Protein AF-A0A9N8ZY12-F1 (afdb_monomer_lite)

Structure (mmCIF, N/CA/C/O backbone):
data_AF-A0A9N8ZY12-F1
#
_entry.id   AF-A0A9N8ZY12-F1
#
loop_
_atom_site.group_PDB
_atom_site.id
_atom_site.type_symbol
_atom_site.label_atom_id
_atom_site.label_alt_id
_atom_site.label_comp_id
_atom_site.label_asym_id
_atom_site.label_entity_id
_atom_site.label_seq_id
_atom_site.pdbx_PDB_ins_code
_atom_site.Cartn_x
_atom_site.Cartn_y
_atom_site.Cartn_z
_atom_site.occupancy
_atom_site.B_iso_or_equiv
_atom_site.auth_seq_id
_atom_site.auth_comp_id
_atom_site.auth_asym_id
_atom_site.auth_atom_id
_atom_site.pdbx_PDB_model_num
ATOM 1 N N . MET A 1 1 ? 56.490 3.516 -1.066 1.00 42.81 1 MET A N 1
ATOM 2 C CA . MET A 1 1 ? 55.833 2.218 -0.830 1.00 42.81 1 MET A CA 1
ATOM 3 C C . MET A 1 1 ? 54.870 2.421 0.311 1.00 42.81 1 MET A C 1
ATOM 5 O O . MET A 1 1 ? 55.362 2.656 1.398 1.00 42.81 1 MET A O 1
ATOM 9 N N . GLU A 1 2 ? 53.566 2.378 0.051 1.00 42.50 2 GLU A N 1
ATOM 10 C CA . GLU A 1 2 ? 52.536 2.041 1.044 1.00 42.50 2 GLU A CA 1
ATOM 11 C C . GLU A 1 2 ? 51.195 1.956 0.305 1.00 42.50 2 GLU A C 1
ATOM 13 O O . GLU A 1 2 ? 50.578 2.965 -0.021 1.00 42.50 2 GLU A O 1
ATOM 18 N N . ILE A 1 3 ? 50.795 0.732 -0.044 1.00 41.88 3 ILE A N 1
ATOM 19 C CA . ILE A 1 3 ? 49.412 0.411 -0.400 1.00 41.88 3 ILE A CA 1
ATOM 20 C C . ILE A 1 3 ? 48.835 -0.209 0.870 1.00 41.88 3 ILE A C 1
ATOM 22 O O . ILE A 1 3 ? 49.077 -1.380 1.156 1.00 41.88 3 ILE A O 1
ATOM 26 N N . LEU A 1 4 ? 48.146 0.601 1.674 1.00 44.53 4 LEU A N 1
ATOM 27 C CA . LEU A 1 4 ? 47.321 0.099 2.766 1.00 44.53 4 LEU A CA 1
ATOM 28 C C . LEU A 1 4 ? 45.990 -0.350 2.165 1.00 44.53 4 LEU A C 1
ATOM 30 O O . LEU A 1 4 ? 45.184 0.441 1.683 1.00 44.53 4 LEU A O 1
ATOM 34 N N . ASN A 1 5 ? 45.854 -1.669 2.131 1.00 44.97 5 ASN A N 1
ATOM 35 C CA . ASN A 1 5 ? 44.736 -2.435 1.623 1.00 44.97 5 ASN A CA 1
ATOM 36 C C . ASN A 1 5 ? 43.469 -2.143 2.453 1.00 44.97 5 ASN A C 1
ATOM 38 O O . ASN A 1 5 ? 43.329 -2.636 3.574 1.00 44.97 5 ASN A O 1
ATOM 42 N N . ASN A 1 6 ? 42.560 -1.335 1.903 1.00 47.19 6 ASN A N 1
ATOM 43 C CA . ASN A 1 6 ? 41.218 -1.090 2.436 1.00 47.19 6 ASN A CA 1
ATOM 44 C C . ASN A 1 6 ? 40.347 -2.345 2.262 1.00 47.19 6 ASN A C 1
ATOM 46 O O . ASN A 1 6 ? 39.648 -2.473 1.265 1.00 47.19 6 ASN A O 1
ATOM 50 N N . ASN A 1 7 ? 40.374 -3.256 3.237 1.00 50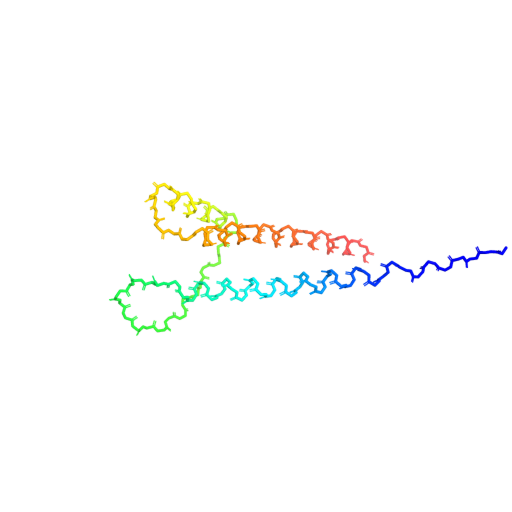.72 7 ASN A N 1
ATOM 51 C CA . ASN A 1 7 ? 39.517 -4.450 3.276 1.00 50.72 7 ASN A CA 1
ATOM 52 C C . ASN A 1 7 ? 38.662 -4.512 4.556 1.00 50.72 7 ASN A C 1
ATOM 54 O O . ASN A 1 7 ? 38.563 -5.562 5.180 1.00 50.72 7 ASN A O 1
ATOM 58 N N . PHE A 1 8 ? 38.048 -3.401 4.982 1.00 46.44 8 PHE A N 1
ATOM 59 C CA . PHE A 1 8 ? 37.233 -3.399 6.212 1.00 46.44 8 PHE A CA 1
ATOM 60 C C . PHE A 1 8 ? 35.798 -2.869 6.068 1.00 46.44 8 PHE A C 1
ATOM 62 O O . PHE A 1 8 ? 35.109 -2.717 7.070 1.00 46.44 8 PHE A O 1
ATOM 69 N N . THR A 1 9 ? 35.311 -2.626 4.848 1.00 46.28 9 THR A N 1
ATOM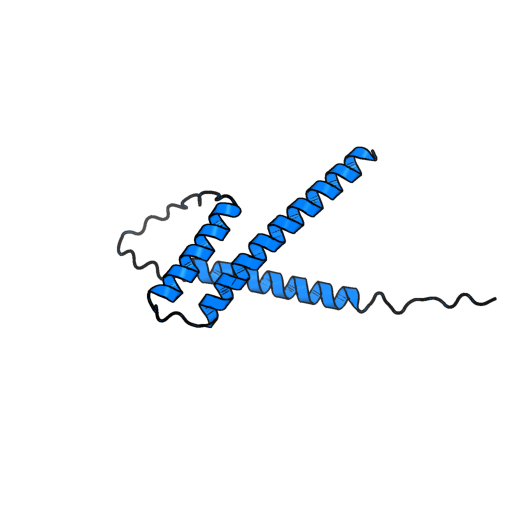 70 C CA . THR A 1 9 ? 33.977 -2.019 4.639 1.00 46.28 9 THR A CA 1
ATOM 71 C C . THR A 1 9 ? 32.926 -2.985 4.074 1.00 46.28 9 THR A C 1
ATOM 73 O O . THR A 1 9 ? 31.743 -2.715 4.191 1.00 46.28 9 THR A O 1
ATOM 76 N N . SER A 1 10 ? 33.310 -4.154 3.553 1.00 48.97 10 SER A N 1
ATOM 77 C CA . SER A 1 10 ? 32.370 -5.055 2.855 1.00 48.97 10 SER A CA 1
ATOM 78 C C . SER A 1 10 ? 31.504 -5.942 3.765 1.00 48.97 10 SER A C 1
ATOM 80 O O . SER A 1 10 ? 30.505 -6.464 3.294 1.00 48.97 10 SER A O 1
ATOM 82 N N . MET A 1 11 ? 31.852 -6.133 5.044 1.00 42.69 11 MET A N 1
ATOM 83 C CA . MET A 1 11 ? 31.153 -7.110 5.904 1.00 42.69 11 MET A CA 1
ATOM 84 C C . MET A 1 11 ? 29.933 -6.530 6.649 1.00 42.69 11 MET A C 1
ATOM 86 O O . MET A 1 11 ? 29.114 -7.283 7.169 1.00 42.69 11 MET A O 1
ATOM 90 N N . TYR A 1 12 ? 29.818 -5.199 6.720 1.00 46.41 12 TYR A N 1
ATOM 91 C CA . TYR A 1 12 ? 28.705 -4.519 7.398 1.00 46.41 12 TYR A CA 1
ATOM 92 C C . TYR A 1 12 ? 27.503 -4.276 6.474 1.00 46.41 12 TYR A C 1
ATOM 94 O O . TYR A 1 12 ? 26.378 -4.223 6.953 1.00 46.41 12 TYR A O 1
ATOM 102 N N . GLU A 1 13 ? 27.716 -4.174 5.158 1.00 48.06 13 GLU A N 1
ATOM 103 C CA . GLU A 1 13 ? 26.621 -3.959 4.199 1.00 48.06 13 GLU A CA 1
ATOM 104 C C . GLU A 1 13 ? 25.845 -5.255 3.905 1.00 48.06 13 GLU A C 1
ATOM 106 O O . GLU A 1 13 ? 24.625 -5.220 3.773 1.00 48.06 13 GLU A O 1
ATOM 111 N N . GLU A 1 14 ? 26.514 -6.414 3.882 1.00 47.12 14 GLU A N 1
ATOM 112 C CA . GLU A 1 14 ? 25.848 -7.712 3.667 1.00 47.12 14 GLU A CA 1
ATOM 113 C C . GLU A 1 14 ? 24.904 -8.085 4.823 1.00 47.12 14 GLU A C 1
ATOM 115 O O . GLU A 1 14 ? 23.813 -8.600 4.590 1.00 47.12 14 GLU A O 1
ATOM 120 N N . THR A 1 15 ? 25.268 -7.758 6.067 1.00 49.06 15 THR A N 1
ATOM 121 C CA . THR A 1 15 ? 24.452 -8.090 7.249 1.00 49.06 15 THR A CA 1
ATOM 122 C C . THR A 1 15 ? 23.197 -7.224 7.383 1.00 49.06 15 THR A C 1
ATOM 124 O O . THR A 1 15 ? 22.184 -7.702 7.894 1.00 49.06 15 THR A O 1
ATOM 127 N N . GLU A 1 16 ? 23.224 -5.975 6.910 1.00 49.12 16 GLU A N 1
ATOM 128 C CA . GLU A 1 16 ? 22.041 -5.102 6.895 1.00 49.12 16 GLU A CA 1
ATOM 129 C C . GLU A 1 16 ? 21.075 -5.451 5.753 1.00 49.12 16 GLU A C 1
ATOM 131 O O . GLU A 1 16 ? 19.860 -5.429 5.958 1.00 49.12 16 GLU A O 1
ATOM 136 N N . LEU A 1 17 ? 21.588 -5.836 4.577 1.00 48.06 17 LEU A N 1
ATOM 137 C CA . LEU A 1 17 ? 20.751 -6.293 3.462 1.00 48.06 17 LEU A CA 1
ATOM 138 C C . LEU A 1 17 ? 20.029 -7.608 3.781 1.00 48.06 17 LEU A C 1
ATOM 140 O O . LEU A 1 17 ? 18.838 -7.727 3.504 1.00 48.06 17 LEU A O 1
ATOM 144 N N . GLU A 1 18 ? 20.710 -8.579 4.394 1.00 48.94 18 GLU A N 1
ATOM 145 C CA . GLU A 1 18 ? 20.091 -9.857 4.773 1.00 48.94 18 GLU A CA 1
ATOM 146 C C . GLU A 1 18 ? 19.007 -9.690 5.850 1.00 48.94 18 GLU A C 1
ATOM 148 O O . GLU A 1 18 ? 17.961 -10.342 5.785 1.00 48.94 18 GLU A O 1
ATOM 153 N N . ALA A 1 19 ? 19.207 -8.776 6.807 1.00 53.19 19 ALA A N 1
ATOM 154 C CA . ALA A 1 19 ? 18.197 -8.446 7.810 1.00 53.19 19 ALA A CA 1
ATOM 155 C C . ALA A 1 19 ? 16.960 -7.775 7.185 1.00 53.19 19 ALA A C 1
ATOM 157 O O . ALA A 1 19 ? 15.832 -8.116 7.539 1.00 53.19 19 ALA A O 1
ATOM 158 N N . PHE A 1 20 ? 17.156 -6.882 6.210 1.00 47.66 20 PHE A N 1
ATOM 159 C CA . PHE A 1 20 ? 16.064 -6.191 5.518 1.00 47.66 20 PHE A CA 1
ATOM 160 C C . PHE A 1 20 ? 15.226 -7.144 4.650 1.00 47.66 20 PHE A C 1
ATOM 162 O O . PHE A 1 20 ? 13.998 -7.081 4.668 1.00 47.66 20 PHE A O 1
ATOM 169 N N . VAL A 1 21 ? 15.879 -8.084 3.955 1.00 53.84 21 VAL A N 1
ATOM 170 C CA . VAL A 1 21 ? 15.212 -9.138 3.165 1.00 53.84 21 VAL A CA 1
ATOM 171 C C . VAL A 1 21 ? 14.411 -10.085 4.067 1.00 53.84 21 VAL A C 1
ATOM 173 O O . VAL A 1 21 ? 13.315 -10.515 3.706 1.00 53.84 21 VAL A O 1
ATOM 176 N N . SER A 1 22 ? 14.921 -10.384 5.266 1.00 58.66 22 SER A N 1
ATOM 177 C CA . SER A 1 22 ? 14.204 -11.195 6.255 1.00 58.66 22 SER A CA 1
ATOM 178 C C . SER A 1 22 ? 12.971 -10.483 6.820 1.00 58.66 22 SER A C 1
ATOM 180 O O . SER A 1 22 ? 11.954 -11.136 7.044 1.00 58.66 22 SER A O 1
ATOM 182 N N . GLU A 1 23 ? 13.039 -9.173 7.067 1.00 59.91 23 GLU A N 1
ATOM 183 C CA . GLU A 1 23 ? 11.899 -8.385 7.558 1.00 59.91 23 GLU A CA 1
ATOM 184 C C . GLU A 1 23 ? 10.819 -8.185 6.482 1.00 59.91 23 GLU A C 1
ATOM 186 O O . GLU A 1 23 ? 9.627 -8.203 6.800 1.00 59.91 23 GLU A O 1
ATOM 191 N N . GLU A 1 24 ? 11.212 -8.051 5.212 1.00 60.25 24 GLU A N 1
ATOM 192 C CA . GLU A 1 24 ? 10.293 -7.933 4.074 1.00 60.25 24 GLU A CA 1
ATOM 193 C C . GLU A 1 24 ? 9.457 -9.204 3.879 1.00 60.25 24 GLU A C 1
ATOM 195 O O . GLU A 1 24 ? 8.229 -9.126 3.842 1.00 60.25 24 GLU A O 1
ATOM 200 N N . ALA A 1 25 ? 10.100 -10.375 3.861 1.00 68.75 25 ALA A N 1
ATOM 201 C CA . ALA A 1 25 ? 9.407 -11.659 3.741 1.00 68.75 25 ALA A CA 1
ATOM 202 C C . ALA A 1 25 ? 8.444 -11.914 4.917 1.00 68.75 25 ALA A C 1
ATOM 204 O O . ALA A 1 25 ? 7.359 -12.475 4.748 1.00 68.75 25 ALA A O 1
ATOM 205 N N . GLU A 1 26 ? 8.815 -11.477 6.125 1.00 72.38 26 GLU A N 1
ATOM 206 C CA . GLU A 1 26 ? 7.961 -11.602 7.307 1.00 72.38 26 GLU A CA 1
ATOM 207 C C . GLU A 1 26 ? 6.751 -10.656 7.255 1.00 72.38 26 GLU A C 1
ATOM 209 O O . GLU A 1 26 ? 5.667 -11.000 7.735 1.00 72.38 26 GLU A O 1
ATOM 214 N N . LEU A 1 27 ? 6.919 -9.463 6.678 1.00 70.25 27 LEU A N 1
ATOM 215 C CA . LEU A 1 27 ? 5.840 -8.498 6.481 1.00 70.25 27 LEU A CA 1
ATOM 216 C C . LEU A 1 27 ? 4.876 -8.956 5.380 1.00 70.25 27 LEU A C 1
ATOM 218 O O . LEU A 1 27 ? 3.663 -8.876 5.568 1.00 70.25 27 LEU A O 1
ATOM 222 N N . GLU A 1 28 ? 5.402 -9.485 4.277 1.00 67.88 28 GLU A N 1
ATOM 223 C CA . GLU A 1 28 ? 4.623 -10.042 3.168 1.00 67.88 28 GLU A CA 1
ATOM 224 C C . GLU A 1 28 ? 3.748 -11.216 3.643 1.00 67.88 28 GLU A C 1
ATOM 226 O O . GLU A 1 28 ? 2.534 -11.225 3.427 1.00 67.88 28 GLU A O 1
ATOM 231 N N . ALA A 1 29 ? 4.322 -12.139 4.423 1.00 73.38 29 ALA A N 1
ATOM 232 C CA . ALA A 1 29 ? 3.582 -13.248 5.027 1.00 73.38 29 ALA A CA 1
ATOM 233 C C . ALA A 1 29 ? 2.495 -12.785 6.019 1.00 73.38 29 ALA A C 1
ATOM 235 O O . ALA A 1 29 ? 1.424 -13.393 6.097 1.00 73.38 29 ALA A O 1
ATOM 236 N N . LYS A 1 30 ? 2.743 -11.7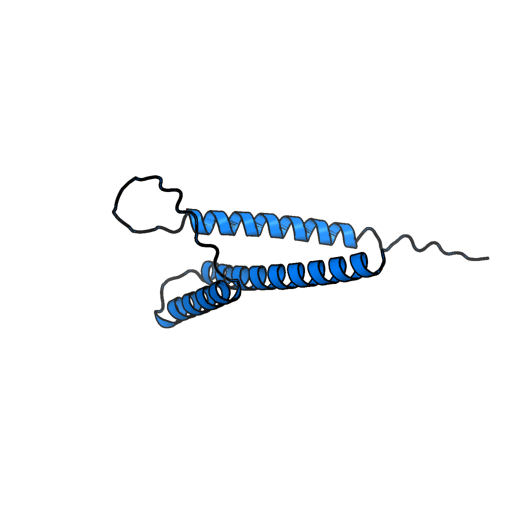08 6.779 1.00 71.50 30 LYS A N 1
ATOM 237 C CA . LYS A 1 30 ? 1.747 -11.125 7.697 1.00 71.50 30 LYS A CA 1
ATOM 238 C C . LYS A 1 30 ? 0.590 -10.476 6.941 1.00 71.50 30 LYS A C 1
ATOM 240 O O . LYS A 1 30 ? -0.546 -10.634 7.372 1.00 71.50 30 LYS A O 1
ATOM 245 N N . ILE A 1 31 ? 0.857 -9.797 5.823 1.00 69.56 31 ILE A N 1
ATOM 246 C CA . ILE A 1 31 ? -0.178 -9.176 4.980 1.00 69.56 31 ILE A CA 1
ATOM 247 C C . ILE A 1 31 ? -1.103 -10.242 4.384 1.00 69.56 31 ILE A C 1
ATOM 249 O O . ILE A 1 31 ? -2.319 -10.098 4.484 1.00 69.56 31 ILE A O 1
ATOM 253 N N . ILE A 1 32 ? -0.544 -11.326 3.833 1.00 69.19 32 ILE A N 1
ATOM 254 C CA . ILE A 1 32 ? -1.330 -12.446 3.286 1.00 69.19 32 ILE A CA 1
ATOM 255 C C . ILE A 1 32 ? -2.233 -13.044 4.370 1.00 69.19 32 ILE A C 1
ATOM 257 O O . ILE A 1 32 ? -3.438 -13.166 4.172 1.00 69.19 32 ILE A O 1
ATOM 261 N N . ASN A 1 33 ? -1.679 -13.316 5.557 1.00 70.00 33 ASN A N 1
ATOM 262 C CA . ASN A 1 33 ? -2.463 -13.824 6.683 1.00 70.00 33 ASN A CA 1
ATOM 263 C C . ASN A 1 33 ? -3.590 -12.871 7.098 1.00 70.00 33 ASN A C 1
ATOM 265 O O . ASN A 1 33 ? -4.676 -13.325 7.443 1.00 70.00 33 ASN A O 1
ATOM 269 N N . LEU A 1 34 ? -3.341 -11.561 7.080 1.00 68.88 34 LEU A N 1
ATOM 270 C CA . LEU A 1 34 ? -4.337 -10.560 7.447 1.00 68.88 34 LEU A CA 1
ATOM 271 C C . LEU A 1 34 ? -5.514 -10.544 6.466 1.00 68.88 34 LEU A C 1
ATOM 273 O O . LEU A 1 34 ? -6.654 -10.422 6.896 1.00 68.88 34 LEU A O 1
ATOM 277 N N . ILE A 1 35 ? -5.235 -10.682 5.167 1.00 66.50 35 ILE A N 1
ATOM 278 C CA . ILE A 1 35 ? -6.253 -10.739 4.111 1.00 66.50 35 ILE A CA 1
ATOM 279 C C . ILE A 1 35 ? -7.067 -12.033 4.232 1.00 66.50 35 ILE A C 1
ATOM 281 O O . ILE A 1 35 ? -8.292 -11.984 4.184 1.00 66.50 35 ILE A O 1
ATOM 285 N N . GLU A 1 36 ? -6.407 -13.170 4.470 1.00 61.03 36 GLU A N 1
ATOM 286 C CA . GLU A 1 36 ? -7.067 -14.477 4.611 1.00 61.03 36 GLU A CA 1
ATOM 287 C C . GLU A 1 36 ? -7.912 -14.615 5.892 1.00 61.03 36 GLU A C 1
ATOM 289 O O . GLU A 1 36 ? -8.866 -15.390 5.911 1.00 61.03 36 GLU A O 1
ATOM 294 N N . HIS A 1 37 ? -7.578 -13.886 6.965 1.00 56.19 37 HIS A N 1
ATOM 295 C CA . HIS A 1 37 ? -8.238 -14.006 8.275 1.00 56.19 37 HIS A CA 1
ATOM 296 C C . HIS A 1 37 ? -9.154 -12.830 8.633 1.00 56.19 37 HIS A C 1
ATOM 298 O O . HIS A 1 37 ? -9.671 -12.785 9.754 1.00 56.19 37 HIS A O 1
ATOM 304 N N . LEU A 1 38 ? -9.373 -11.874 7.726 1.00 49.28 38 LEU A N 1
ATOM 305 C CA . LEU A 1 38 ? -10.428 -10.882 7.917 1.00 49.28 38 LEU A CA 1
ATOM 306 C C . LEU A 1 38 ? -11.772 -11.627 7.978 1.00 49.28 38 LEU A C 1
ATOM 308 O O . LEU A 1 38 ? -12.106 -12.339 7.030 1.00 49.28 38 LEU A O 1
ATOM 312 N N . PRO A 1 39 ? -12.546 -11.511 9.075 1.00 48.50 39 PRO A N 1
ATOM 313 C CA . PRO A 1 39 ? -13.864 -12.114 9.149 1.00 48.50 39 PRO A CA 1
ATOM 314 C C . PRO A 1 39 ? -14.761 -11.380 8.153 1.00 48.50 39 PRO A C 1
ATOM 316 O O . PRO A 1 39 ? -15.268 -10.291 8.420 1.00 48.50 39 PRO A O 1
ATOM 319 N N . ILE A 1 40 ? -14.905 -11.968 6.970 1.00 56.44 40 ILE A N 1
ATOM 320 C CA . ILE A 1 40 ? -15.966 -11.633 6.038 1.00 56.44 40 ILE A CA 1
ATOM 321 C C . ILE A 1 40 ? -17.229 -12.207 6.682 1.00 56.44 40 ILE A C 1
ATOM 323 O O . ILE A 1 40 ? -17.539 -13.386 6.529 1.00 56.44 40 ILE A O 1
ATOM 327 N N . ASP A 1 41 ? -17.915 -11.395 7.488 1.00 46.47 41 ASP A N 1
ATOM 328 C CA . ASP A 1 41 ? -19.287 -11.673 7.918 1.00 46.47 41 ASP A CA 1
ATOM 329 C C . ASP A 1 41 ? -20.203 -11.546 6.688 1.00 46.47 41 ASP A C 1
ATOM 331 O O . ASP A 1 41 ? -20.962 -10.587 6.552 1.00 46.47 41 ASP A O 1
ATOM 335 N N . ASP A 1 42 ? -20.108 -12.502 5.764 1.00 46.47 42 ASP A N 1
ATOM 336 C CA . ASP A 1 42 ? -21.094 -12.698 4.709 1.00 46.47 42 ASP A CA 1
ATOM 337 C C . ASP A 1 42 ? -21.688 -14.105 4.871 1.00 46.47 42 ASP A C 1
ATOM 339 O O . ASP A 1 42 ? -20.995 -15.112 4.694 1.00 46.47 42 ASP A O 1
ATOM 343 N N . PRO A 1 43 ? -22.953 -14.228 5.307 1.00 48.81 43 PRO A N 1
ATOM 344 C CA . PRO A 1 43 ? -23.571 -15.509 5.584 1.00 48.81 43 PRO A CA 1
ATOM 345 C C . PRO A 1 43 ? -24.146 -16.097 4.297 1.00 48.81 43 PRO A C 1
ATOM 347 O O . PRO A 1 43 ? -25.331 -16.419 4.261 1.00 48.81 43 PRO A O 1
ATOM 350 N N . LEU A 1 44 ? -23.353 -16.228 3.235 1.00 43.03 44 LEU A N 1
ATOM 351 C CA . LEU A 1 44 ? -23.798 -16.886 2.013 1.00 43.03 44 LEU A CA 1
ATOM 352 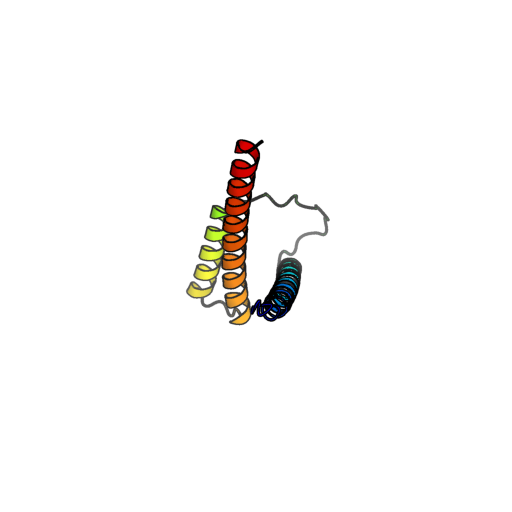C C . LEU A 1 44 ? -22.676 -17.690 1.357 1.00 43.03 44 LEU A C 1
ATOM 354 O O . LEU A 1 44 ? -21.740 -17.163 0.779 1.00 43.03 44 LEU A O 1
ATOM 358 N N . ASP A 1 45 ? -22.902 -18.994 1.437 1.00 40.16 45 ASP A N 1
ATOM 359 C CA . ASP A 1 45 ? -22.571 -20.009 0.452 1.00 40.16 45 ASP A CA 1
ATOM 360 C C . ASP A 1 45 ? -21.104 -20.312 0.132 1.00 40.16 45 ASP A C 1
ATOM 362 O O . ASP A 1 45 ? -20.322 -19.563 -0.442 1.00 40.16 45 ASP A O 1
ATOM 366 N N . SER A 1 46 ? -20.792 -21.561 0.443 1.00 47.03 46 SER A N 1
ATOM 367 C CA . SER A 1 46 ? -19.680 -22.328 -0.064 1.00 47.03 46 SER A CA 1
ATOM 368 C C . SER A 1 46 ? -19.766 -22.496 -1.585 1.00 47.03 46 SER A C 1
ATOM 370 O O . SER A 1 46 ? -20.280 -23.507 -2.057 1.00 47.03 46 SER A O 1
ATOM 372 N N . GLU A 1 47 ? -19.187 -21.581 -2.350 1.00 42.06 47 GLU A N 1
ATOM 373 C CA . GLU A 1 47 ? -18.708 -21.862 -3.705 1.00 42.06 47 GLU A CA 1
ATOM 374 C C . GLU A 1 47 ? -17.292 -21.307 -3.843 1.00 42.06 47 GLU A C 1
ATOM 376 O O . GLU A 1 47 ? -17.034 -20.120 -3.678 1.00 42.06 47 GLU A O 1
ATOM 381 N N . SER A 1 48 ? -16.331 -22.205 -4.081 1.00 43.00 48 SER A N 1
ATOM 382 C CA . SER A 1 48 ? -14.929 -21.854 -4.281 1.00 43.00 48 SER A CA 1
ATOM 383 C C . SER A 1 48 ? -14.744 -21.262 -5.679 1.00 43.00 48 SER A C 1
ATOM 385 O O . SER A 1 48 ? -14.108 -21.864 -6.550 1.00 43.00 48 SER A O 1
ATOM 387 N N . GLU A 1 49 ? -15.332 -20.103 -5.929 1.00 45.94 49 GLU A N 1
ATOM 388 C CA . GLU A 1 49 ? -14.919 -19.273 -7.043 1.00 45.94 49 GLU A CA 1
ATOM 389 C C . GLU A 1 49 ? -13.589 -18.647 -6.633 1.00 45.94 49 GLU A C 1
ATOM 391 O O . GLU A 1 49 ? -13.505 -17.829 -5.723 1.00 45.94 49 GLU A O 1
ATOM 396 N N . LYS A 1 50 ? -12.499 -19.088 -7.268 1.00 48.88 50 LYS A N 1
ATOM 397 C CA . LYS A 1 50 ? -11.281 -18.279 -7.309 1.00 48.88 50 LYS A CA 1
ATOM 398 C C . LYS A 1 50 ? -11.639 -17.039 -8.116 1.00 48.88 50 LYS A C 1
ATOM 400 O O . LYS A 1 50 ? -11.412 -17.020 -9.327 1.00 48.88 50 LYS A O 1
ATOM 405 N N . GLU A 1 51 ? -12.269 -16.065 -7.467 1.00 51.62 51 GLU A N 1
ATOM 406 C CA . GLU A 1 51 ? -12.464 -14.743 -8.029 1.00 51.62 51 GLU A CA 1
ATOM 407 C C . GLU A 1 51 ? -11.085 -14.257 -8.451 1.00 51.62 51 GLU A C 1
ATOM 409 O O . GLU A 1 51 ? -10.132 -14.202 -7.672 1.00 51.62 51 GLU A O 1
ATOM 414 N N . GLN A 1 52 ? -10.941 -14.042 -9.751 1.00 50.03 52 GLN A N 1
ATOM 415 C CA . GLN A 1 52 ? -9.724 -13.502 -10.309 1.00 50.03 52 GLN A CA 1
ATOM 416 C C . GLN A 1 52 ? -9.676 -12.052 -9.827 1.00 50.03 52 GLN A C 1
ATOM 418 O O . GLN A 1 52 ? -10.353 -11.204 -10.402 1.00 50.03 52 GLN A O 1
ATOM 423 N N . GLU A 1 53 ? -8.969 -11.807 -8.719 1.00 59.66 53 GLU A N 1
ATOM 424 C CA . GLU A 1 53 ? -8.877 -10.482 -8.107 1.00 59.66 53 GLU A CA 1
ATOM 425 C C . GLU A 1 53 ? -8.537 -9.449 -9.185 1.00 59.66 53 GLU A C 1
ATOM 427 O O . GLU A 1 53 ? -7.564 -9.590 -9.936 1.00 59.66 53 GLU A O 1
ATOM 432 N N . GLU A 1 54 ? -9.392 -8.435 -9.316 1.00 65.19 54 GLU A N 1
ATOM 433 C CA . GLU A 1 54 ? -9.221 -7.409 -10.332 1.00 65.19 54 GLU A CA 1
ATOM 434 C C . GLU A 1 54 ? -7.917 -6.650 -10.054 1.00 65.19 54 GLU A C 1
ATOM 436 O O . GLU A 1 54 ? -7.716 -6.091 -8.974 1.00 65.19 54 GLU A O 1
ATOM 441 N N . ILE A 1 55 ? -7.005 -6.632 -11.032 1.00 75.56 55 ILE A N 1
ATOM 442 C CA . ILE A 1 55 ? -5.730 -5.923 -10.894 1.00 75.56 55 ILE A CA 1
ATOM 443 C C . ILE A 1 55 ? -6.019 -4.421 -10.842 1.00 75.56 55 ILE A C 1
ATOM 445 O O . ILE A 1 55 ? -6.261 -3.772 -11.864 1.00 75.56 55 ILE A O 1
ATOM 449 N N . VAL A 1 56 ? -5.964 -3.854 -9.640 1.00 78.44 56 VAL A N 1
ATOM 450 C CA . VAL A 1 56 ? -6.160 -2.422 -9.413 1.00 78.44 56 VAL A CA 1
ATOM 451 C C . VAL A 1 56 ? -4.908 -1.621 -9.759 1.00 78.44 56 VAL A C 1
ATOM 453 O O . VAL A 1 56 ? -3.769 -2.058 -9.574 1.00 78.44 56 VAL A O 1
ATOM 456 N N . LYS A 1 57 ? -5.097 -0.386 -10.234 1.00 86.38 57 LYS A N 1
ATOM 457 C CA . LYS A 1 57 ? -3.971 0.537 -10.411 1.00 86.38 57 LYS A CA 1
ATOM 458 C C . LYS A 1 57 ? -3.422 0.927 -9.043 1.00 86.38 57 LYS A C 1
ATOM 460 O O . LYS A 1 57 ? -4.175 1.184 -8.109 1.00 86.38 57 LYS A O 1
ATOM 465 N N . ILE A 1 58 ? -2.103 1.100 -8.960 1.00 85.62 58 ILE A N 1
ATOM 466 C CA . ILE A 1 58 ? -1.407 1.496 -7.722 1.00 85.62 58 ILE A CA 1
ATOM 467 C C . ILE A 1 58 ? -2.010 2.768 -7.103 1.00 85.62 58 ILE A C 1
ATOM 469 O O . ILE A 1 58 ? -2.164 2.858 -5.888 1.00 85.62 58 ILE A O 1
ATOM 473 N N . GLY A 1 59 ? -2.370 3.752 -7.935 1.00 84.25 59 GLY A N 1
ATOM 474 C CA . GLY A 1 59 ? -3.014 4.980 -7.464 1.00 84.25 59 GLY A CA 1
ATOM 475 C C . GLY A 1 59 ? -4.352 4.713 -6.773 1.00 84.25 59 GLY A C 1
ATOM 476 O O . GLY A 1 59 ? -4.598 5.257 -5.699 1.00 84.25 59 GLY A O 1
ATOM 477 N N . ASP A 1 60 ? -5.166 3.830 -7.348 1.00 87.12 60 ASP A N 1
ATOM 478 C CA . ASP A 1 60 ? -6.481 3.472 -6.815 1.00 87.12 60 ASP A CA 1
ATOM 479 C C . ASP A 1 60 ? -6.343 2.676 -5.508 1.00 87.12 60 ASP A C 1
ATOM 481 O O . ASP A 1 60 ? -7.053 2.958 -4.545 1.00 87.12 60 ASP A O 1
ATOM 485 N N . ALA A 1 61 ? -5.354 1.779 -5.415 1.00 87.75 61 ALA A N 1
ATOM 486 C CA . ALA A 1 61 ? -5.037 1.052 -4.183 1.00 87.75 61 ALA A CA 1
ATOM 487 C C . ALA A 1 61 ? -4.624 1.993 -3.033 1.00 87.75 61 ALA A C 1
ATOM 489 O O . ALA A 1 61 ? -5.105 1.863 -1.906 1.00 87.75 61 ALA A O 1
ATOM 490 N N . ILE A 1 62 ? -3.773 2.989 -3.312 1.00 90.62 62 ILE A N 1
ATOM 491 C CA . ILE A 1 62 ? -3.353 3.984 -2.311 1.00 90.62 62 ILE A CA 1
ATOM 492 C C . ILE A 1 62 ? -4.544 4.833 -1.852 1.00 90.62 62 ILE A C 1
ATOM 494 O O . ILE A 1 62 ? -4.692 5.087 -0.656 1.00 90.62 62 ILE A O 1
ATOM 498 N N . ILE A 1 63 ? -5.399 5.259 -2.787 1.00 91.44 63 ILE A N 1
ATOM 499 C CA . ILE A 1 63 ? -6.613 6.024 -2.474 1.00 91.44 63 ILE A CA 1
ATOM 500 C C . ILE A 1 63 ? -7.576 5.182 -1.628 1.00 91.44 63 ILE A C 1
ATOM 502 O O . ILE A 1 63 ? -8.120 5.689 -0.646 1.00 91.44 63 ILE A O 1
ATOM 506 N N . GLY A 1 64 ? -7.757 3.904 -1.968 1.00 91.25 64 GLY A N 1
ATOM 507 C CA . GLY A 1 64 ? -8.567 2.959 -1.201 1.00 91.25 64 GLY A CA 1
ATOM 508 C C . GLY A 1 64 ? -8.083 2.825 0.242 1.00 91.25 64 GLY A C 1
ATOM 509 O O . GLY A 1 64 ? -8.875 2.990 1.169 1.00 91.25 64 GLY A O 1
ATOM 510 N N . LEU A 1 65 ? -6.773 2.643 0.441 1.00 91.62 65 LEU A N 1
ATOM 511 C CA . LEU A 1 65 ? -6.162 2.592 1.773 1.00 91.62 65 LEU A CA 1
ATOM 512 C C . LEU A 1 65 ? -6.353 3.897 2.555 1.00 91.62 65 LEU A C 1
ATOM 514 O O . LEU A 1 65 ? -6.693 3.863 3.736 1.00 91.62 65 LEU A O 1
ATOM 518 N N . ASP A 1 66 ? -6.186 5.054 1.911 1.00 91.81 66 ASP A N 1
ATOM 519 C CA . ASP A 1 66 ? -6.415 6.348 2.564 1.00 91.81 66 ASP A CA 1
ATOM 520 C C . ASP A 1 66 ? -7.873 6.537 2.985 1.00 91.81 66 ASP A C 1
ATOM 522 O O . ASP A 1 66 ? -8.146 7.072 4.063 1.00 91.81 66 ASP A O 1
ATOM 526 N N . ASN A 1 67 ? -8.815 6.100 2.151 1.00 92.19 67 ASN A N 1
ATOM 527 C CA . ASN A 1 67 ? -10.236 6.164 2.464 1.00 92.19 67 ASN A CA 1
ATOM 528 C C . ASN A 1 67 ? -10.601 5.210 3.602 1.00 92.19 67 ASN A C 1
ATOM 530 O O . ASN A 1 67 ? -11.332 5.616 4.502 1.00 92.19 67 ASN A O 1
ATOM 534 N N . LEU A 1 68 ? -10.045 3.997 3.611 1.00 89.75 68 LEU A N 1
ATOM 535 C CA . LEU A 1 68 ? -10.239 3.026 4.686 1.00 89.75 68 LEU A CA 1
ATOM 536 C C . LEU A 1 68 ? -9.729 3.570 6.025 1.00 89.75 68 LEU A C 1
ATOM 538 O O . LEU A 1 68 ? -10.468 3.592 7.005 1.00 89.75 68 LEU A O 1
ATOM 542 N N . ILE A 1 69 ? -8.498 4.085 6.060 1.00 89.75 69 ILE A N 1
ATOM 543 C CA . ILE A 1 69 ? -7.912 4.666 7.275 1.00 89.75 69 ILE A CA 1
ATOM 544 C C . ILE A 1 69 ? -8.772 5.828 7.789 1.00 89.75 69 ILE A C 1
ATOM 546 O O . ILE A 1 69 ? -9.066 5.893 8.983 1.00 89.75 69 ILE A O 1
ATOM 550 N N . LYS A 1 70 ? -9.217 6.726 6.900 1.00 90.31 70 LYS A N 1
ATOM 551 C CA . LYS A 1 70 ? -10.111 7.834 7.275 1.00 90.31 70 LYS A CA 1
ATOM 552 C C . LYS A 1 70 ? -11.449 7.335 7.800 1.00 90.31 70 LYS A C 1
ATOM 554 O O . LYS A 1 70 ? -11.928 7.868 8.794 1.00 90.31 70 LYS A O 1
ATOM 559 N N . TYR A 1 71 ? -12.042 6.335 7.154 1.00 88.81 71 TYR A N 1
ATOM 560 C CA . TYR A 1 71 ? -13.315 5.759 7.571 1.00 88.81 71 TYR A CA 1
ATOM 561 C C . TYR A 1 71 ? -13.220 5.187 8.988 1.00 88.81 71 TYR A C 1
ATOM 563 O O . TYR A 1 71 ? -14.071 5.488 9.823 1.00 88.81 71 TYR A O 1
ATOM 571 N N . ILE A 1 72 ? -12.148 4.449 9.287 1.00 86.62 72 ILE A N 1
ATOM 572 C CA . ILE A 1 72 ? -11.890 3.902 10.623 1.00 86.62 72 ILE A CA 1
ATOM 573 C C . ILE A 1 72 ? -11.756 5.028 11.655 1.00 86.62 72 ILE A C 1
ATOM 575 O O . ILE A 1 72 ? -12.406 4.990 12.696 1.00 86.62 72 ILE A O 1
ATOM 579 N N . GLN A 1 73 ? -10.960 6.056 11.343 1.00 85.50 73 GLN A N 1
ATOM 580 C CA . GLN A 1 73 ? -10.732 7.203 12.230 1.00 85.50 73 GLN A CA 1
ATOM 581 C C . GLN A 1 73 ? -11.996 8.037 12.483 1.00 85.50 73 GLN A C 1
ATOM 583 O O . GLN A 1 73 ? -12.153 8.593 13.564 1.00 85.50 73 GLN A O 1
ATOM 588 N N . GLN A 1 74 ? -12.877 8.168 11.487 1.00 88.06 74 GLN A N 1
ATOM 589 C CA . GLN A 1 74 ? -14.094 8.982 11.578 1.00 88.06 74 GLN A CA 1
ATOM 590 C C . GLN A 1 74 ? -15.238 8.279 12.304 1.00 88.06 74 GLN A C 1
ATOM 592 O O . GLN A 1 74 ? -16.035 8.949 12.956 1.00 88.06 74 GLN A O 1
ATOM 597 N N . ASN A 1 75 ? -15.332 6.956 12.171 1.00 86.44 75 ASN A N 1
ATOM 598 C CA . ASN A 1 75 ? -16.410 6.169 12.768 1.00 86.44 75 ASN A CA 1
ATOM 599 C C . ASN A 1 75 ? -16.043 5.596 14.143 1.00 86.44 75 ASN A C 1
ATOM 601 O O . ASN A 1 75 ? -16.835 4.836 14.688 1.00 86.44 75 ASN A O 1
ATOM 605 N N . ASP A 1 76 ? -14.866 5.953 14.677 1.00 76.62 76 ASP A N 1
ATOM 606 C CA . ASP A 1 76 ? -14.336 5.466 15.959 1.00 76.62 76 ASP A CA 1
ATOM 607 C C . ASP A 1 76 ? -14.492 3.945 16.102 1.00 76.62 76 ASP A C 1
ATOM 609 O O . ASP A 1 76 ? -14.903 3.419 17.135 1.00 76.62 76 ASP A O 1
ATOM 613 N N . LEU A 1 77 ? -14.235 3.229 15.000 1.00 77.75 77 LEU A N 1
ATOM 614 C CA . LEU A 1 77 ? -14.299 1.777 15.016 1.00 77.75 77 LEU A CA 1
ATOM 615 C C . LEU A 1 77 ? -13.226 1.293 15.989 1.00 77.75 77 LEU A C 1
ATOM 617 O O . LEU A 1 77 ? -12.086 1.760 15.910 1.00 77.75 77 LEU A O 1
ATOM 621 N N . GLU A 1 78 ? -13.581 0.358 16.875 1.00 75.56 78 GLU A N 1
ATOM 622 C CA . GLU A 1 78 ? -12.667 -0.271 17.839 1.00 75.56 78 GLU A CA 1
ATOM 623 C C . GLU A 1 78 ? -11.646 -1.163 17.119 1.00 75.56 78 GLU A C 1
ATOM 625 O O . GLU A 1 78 ? -11.615 -2.387 17.233 1.00 75.56 78 GLU A O 1
ATOM 630 N N . ILE A 1 79 ? -10.796 -0.531 16.325 1.00 80.31 79 ILE A N 1
ATOM 631 C CA . ILE A 1 79 ? -9.719 -1.158 15.597 1.00 80.31 79 ILE A CA 1
ATOM 632 C C . ILE A 1 79 ? -8.451 -0.986 16.409 1.00 80.31 79 ILE A C 1
ATOM 634 O O . ILE A 1 79 ? -8.140 0.085 16.936 1.00 80.31 79 ILE A O 1
ATOM 638 N N . THR A 1 80 ? -7.694 -2.072 16.514 1.00 79.56 80 THR A N 1
ATOM 639 C CA . THR A 1 80 ? -6.448 -2.047 17.264 1.00 79.56 80 THR A CA 1
ATOM 640 C C . THR A 1 80 ? -5.474 -1.053 16.634 1.00 79.56 80 THR A C 1
ATOM 642 O O . THR A 1 80 ? -5.345 -0.932 15.414 1.00 79.56 80 THR A O 1
ATOM 645 N N . SER A 1 81 ? -4.710 -0.360 17.480 1.00 81.19 81 SER A N 1
ATOM 646 C CA . SER A 1 81 ? -3.633 0.511 16.997 1.00 81.19 81 SER A CA 1
ATOM 647 C C . SER A 1 81 ? -2.577 -0.247 16.175 1.00 81.19 81 SER A C 1
ATOM 649 O O . SER A 1 81 ? -1.851 0.388 15.411 1.00 81.19 81 SER A O 1
ATOM 651 N N . SER A 1 82 ? -2.499 -1.582 16.301 1.00 82.62 82 SER A N 1
ATOM 652 C CA . SER A 1 82 ? -1.675 -2.445 15.443 1.00 82.62 82 SER A CA 1
ATOM 653 C C . SER A 1 82 ? -2.193 -2.458 14.011 1.00 82.62 82 SER A C 1
ATOM 655 O O . SER A 1 82 ? -1.439 -2.130 13.100 1.00 82.62 82 SER A O 1
ATOM 657 N N . LEU A 1 83 ? -3.491 -2.708 13.818 1.00 83.56 83 LEU A N 1
ATOM 658 C CA . LEU A 1 83 ? -4.082 -2.801 12.483 1.00 83.56 83 LEU A CA 1
ATOM 659 C C . LEU A 1 83 ? -3.954 -1.478 11.712 1.00 83.56 83 LEU A C 1
ATOM 661 O O . LEU A 1 83 ? -3.602 -1.459 10.538 1.00 83.56 83 LEU A O 1
ATOM 665 N N . ILE A 1 84 ? -4.135 -0.339 12.388 1.00 86.19 84 ILE A N 1
ATOM 666 C CA . ILE A 1 84 ? -3.892 0.977 11.775 1.00 86.19 84 ILE A CA 1
ATOM 667 C C . ILE A 1 84 ? -2.434 1.134 11.321 1.00 86.19 84 ILE A C 1
ATOM 669 O O . ILE A 1 84 ? -2.176 1.655 10.234 1.00 86.19 84 ILE A O 1
ATOM 673 N N . LYS A 1 85 ? -1.466 0.695 12.134 1.00 87.81 85 LYS A N 1
ATOM 674 C CA . LYS A 1 85 ? -0.045 0.737 11.755 1.00 87.81 85 LYS A CA 1
ATOM 675 C C . LYS A 1 85 ? 0.234 -0.163 10.559 1.00 87.81 85 LYS A C 1
ATOM 677 O O . LYS A 1 85 ? 0.969 0.258 9.672 1.00 87.81 85 LYS A O 1
ATOM 682 N N . GLU A 1 86 ? -0.364 -1.346 10.515 1.00 88.75 86 GLU A N 1
ATOM 683 C CA . GLU A 1 86 ? -0.243 -2.282 9.396 1.00 88.75 86 GLU A CA 1
ATOM 684 C C . GLU A 1 86 ? -0.766 -1.667 8.092 1.00 88.75 86 GLU A C 1
ATOM 686 O O . GLU A 1 86 ? -0.055 -1.693 7.090 1.00 88.75 86 GLU A O 1
ATOM 691 N N . LEU A 1 87 ? -1.920 -0.987 8.114 1.00 89.06 87 LEU A N 1
ATOM 692 C CA . LEU A 1 87 ? -2.448 -0.269 6.943 1.00 89.06 87 LEU A CA 1
ATOM 693 C C . LEU A 1 87 ? -1.497 0.836 6.452 1.00 89.06 87 LEU A C 1
ATOM 695 O O . LEU A 1 87 ? -1.267 0.989 5.249 1.00 89.06 87 LEU A O 1
ATOM 699 N N . TYR A 1 88 ? -0.899 1.598 7.373 1.00 88.88 88 TYR A N 1
ATOM 700 C CA . TYR A 1 88 ? 0.108 2.600 7.013 1.00 88.88 88 TYR A CA 1
ATOM 701 C C . TYR A 1 88 ? 1.392 1.974 6.456 1.00 88.88 88 TYR A C 1
ATOM 703 O O . TYR A 1 88 ? 1.988 2.534 5.531 1.00 88.88 88 TYR A O 1
ATOM 711 N N . SER A 1 89 ? 1.830 0.841 7.004 1.00 91.19 89 SER A N 1
ATOM 712 C CA . SER A 1 89 ? 2.991 0.095 6.511 1.00 91.19 89 SER A CA 1
ATOM 713 C C . SER A 1 89 ? 2.742 -0.454 5.110 1.00 91.19 89 SER A C 1
ATOM 715 O O . SER A 1 89 ? 3.577 -0.249 4.232 1.00 91.19 89 SER A O 1
ATOM 717 N N . LEU A 1 90 ? 1.566 -1.033 4.861 1.00 90.19 90 LEU A N 1
ATOM 718 C CA . LEU A 1 90 ? 1.161 -1.519 3.543 1.00 90.19 90 LEU A CA 1
ATOM 719 C C . LEU A 1 90 ? 1.168 -0.393 2.503 1.00 90.19 90 LEU A C 1
ATOM 721 O O . LEU A 1 90 ? 1.757 -0.533 1.432 1.00 90.19 90 LEU A O 1
ATOM 725 N N . LYS A 1 91 ? 0.608 0.775 2.843 1.00 90.31 91 LYS A N 1
ATOM 726 C CA . LYS A 1 91 ? 0.663 1.953 1.967 1.00 90.31 91 LYS A CA 1
ATOM 727 C C . LYS A 1 91 ? 2.105 2.345 1.622 1.00 90.31 91 LYS A C 1
ATOM 729 O O . LYS A 1 91 ? 2.397 2.646 0.465 1.00 90.31 91 LYS A O 1
ATOM 734 N N . LYS A 1 92 ? 3.011 2.366 2.606 1.00 90.38 92 LYS A N 1
ATOM 735 C CA . LYS A 1 92 ? 4.432 2.677 2.368 1.00 90.38 92 LYS A CA 1
ATOM 736 C C . LYS A 1 92 ? 5.097 1.635 1.473 1.00 90.38 92 LYS A C 1
ATOM 738 O O . LYS A 1 92 ? 5.855 2.018 0.587 1.00 90.38 92 LYS A O 1
ATOM 743 N N . TYR A 1 93 ? 4.786 0.361 1.683 1.00 89.75 93 TYR A N 1
ATOM 744 C CA . TYR A 1 93 ? 5.342 -0.743 0.911 1.00 89.75 93 TYR A CA 1
ATOM 745 C C . TYR A 1 93 ? 4.949 -0.666 -0.569 1.00 89.75 93 TYR A C 1
ATOM 747 O O . TYR A 1 93 ? 5.813 -0.688 -1.443 1.00 89.75 93 TYR A O 1
ATOM 755 N N . ILE A 1 94 ? 3.670 -0.415 -0.862 1.00 88.19 94 ILE A N 1
ATOM 756 C CA . ILE A 1 94 ? 3.185 -0.214 -2.238 1.00 88.19 94 ILE A CA 1
ATOM 757 C C . ILE A 1 94 ? 3.918 0.951 -2.926 1.00 88.19 94 ILE A C 1
ATOM 759 O O . ILE A 1 94 ? 4.313 0.857 -4.091 1.00 88.19 94 ILE A O 1
ATOM 763 N N . ILE A 1 95 ? 4.127 2.062 -2.212 1.00 87.81 95 ILE A N 1
ATOM 764 C CA . ILE A 1 95 ? 4.860 3.223 -2.742 1.00 87.81 95 ILE A CA 1
ATOM 765 C C . ILE A 1 95 ? 6.323 2.866 -3.020 1.00 87.81 95 ILE A C 1
ATOM 767 O O . ILE A 1 95 ? 6.862 3.263 -4.055 1.00 87.81 95 ILE A O 1
ATOM 771 N N . TYR A 1 96 ? 6.959 2.131 -2.108 1.00 88.19 96 TYR A N 1
ATOM 772 C CA . TYR A 1 96 ? 8.329 1.661 -2.265 1.00 88.19 96 TYR A CA 1
ATOM 773 C C . TYR A 1 96 ? 8.479 0.797 -3.523 1.00 88.19 96 TYR A C 1
ATOM 775 O O . TYR A 1 96 ? 9.252 1.170 -4.405 1.00 88.19 96 TYR A O 1
ATOM 783 N N . LEU A 1 97 ? 7.669 -0.256 -3.674 1.00 84.44 97 LEU A N 1
ATOM 784 C CA . LEU A 1 97 ? 7.694 -1.134 -4.850 1.00 84.44 97 LEU A CA 1
ATOM 785 C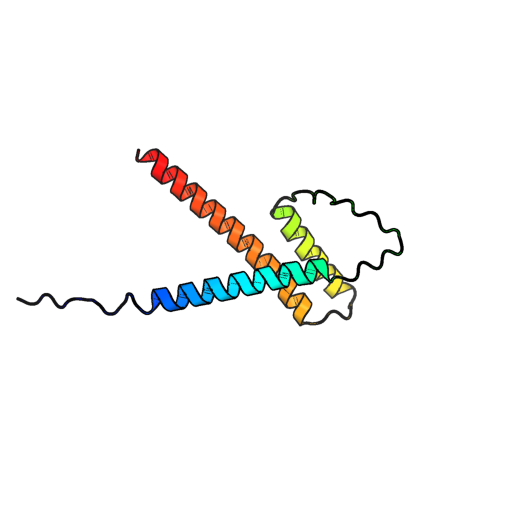 C . LEU A 1 97 ? 7.462 -0.370 -6.161 1.00 84.44 97 LEU A C 1
ATOM 787 O O . LEU A 1 97 ? 8.114 -0.633 -7.172 1.00 84.44 97 LEU A O 1
ATOM 791 N N . CYS A 1 98 ? 6.567 0.622 -6.150 1.00 85.06 98 CYS A N 1
ATOM 792 C CA . CYS A 1 98 ? 6.316 1.476 -7.311 1.00 85.06 98 CYS A CA 1
ATOM 793 C C . CYS A 1 98 ? 7.552 2.302 -7.706 1.00 85.06 98 CYS A C 1
ATOM 795 O O . CYS A 1 98 ? 7.854 2.454 -8.891 1.00 85.06 98 CYS A O 1
ATOM 797 N N . ASN A 1 99 ? 8.278 2.842 -6.726 1.00 83.56 99 ASN A N 1
ATOM 798 C CA . ASN A 1 99 ? 9.508 3.590 -6.978 1.00 83.56 99 ASN A CA 1
ATOM 799 C C . ASN A 1 99 ? 10.643 2.673 -7.438 1.00 83.56 99 ASN A C 1
ATOM 801 O O . ASN A 1 99 ? 11.382 3.037 -8.352 1.00 83.56 99 ASN A O 1
ATOM 805 N N . GLU A 1 100 ? 10.738 1.486 -6.848 1.00 84.56 100 GLU A N 1
ATOM 806 C CA . GLU A 1 100 ? 11.727 0.480 -7.211 1.00 84.56 100 GLU A CA 1
ATOM 807 C C . GLU A 1 100 ? 11.541 0.013 -8.657 1.00 84.56 100 GLU A C 1
ATOM 809 O O . GLU A 1 100 ? 12.473 0.058 -9.457 1.00 84.56 100 GLU A O 1
ATOM 814 N N . SER A 1 101 ? 10.298 -0.282 -9.043 1.00 79.56 101 SER A N 1
ATOM 815 C CA . SER A 1 101 ? 9.944 -0.651 -10.419 1.00 79.56 101 SER A CA 1
ATOM 816 C C . SER A 1 101 ? 10.320 0.441 -11.428 1.00 79.56 101 SER A C 1
ATOM 818 O O . SER A 1 101 ? 10.825 0.152 -12.511 1.00 79.56 101 SER A O 1
ATOM 820 N N . LYS A 1 102 ? 10.119 1.720 -11.078 1.00 82.75 102 LYS A N 1
ATOM 821 C CA . LYS A 1 102 ? 10.528 2.850 -11.933 1.00 82.75 102 LYS A CA 1
ATOM 822 C C . LYS A 1 102 ? 12.044 2.955 -12.056 1.00 82.75 102 LYS A C 1
ATOM 824 O O . LYS A 1 102 ? 12.544 3.220 -13.144 1.00 82.75 102 LYS A O 1
ATOM 829 N N . ARG A 1 103 ? 12.772 2.769 -10.951 1.00 85.50 103 ARG A N 1
ATOM 830 C CA . ARG A 1 103 ? 14.240 2.776 -10.945 1.00 85.50 103 ARG A CA 1
ATOM 831 C C . ARG A 1 103 ? 14.786 1.671 -11.843 1.00 85.50 103 ARG A C 1
ATOM 833 O O . ARG A 1 103 ? 15.657 1.943 -12.664 1.00 85.50 103 ARG A O 1
ATOM 840 N N . GLN A 1 104 ? 14.231 0.469 -11.719 1.00 85.25 104 GLN A N 1
ATOM 841 C CA . GLN A 1 104 ? 14.593 -0.679 -12.539 1.00 85.25 104 GLN A CA 1
ATOM 842 C C . GLN A 1 104 ? 14.343 -0.410 -14.030 1.00 85.25 104 GLN A C 1
ATOM 844 O O . GLN A 1 104 ? 15.247 -0.599 -14.839 1.00 85.25 104 GLN A O 1
ATOM 849 N N . ALA A 1 105 ? 13.179 0.141 -14.388 1.00 85.50 105 ALA A N 1
ATOM 850 C CA . ALA A 1 105 ? 12.865 0.491 -15.775 1.00 85.50 105 ALA A CA 1
ATOM 851 C C . ALA A 1 105 ? 13.860 1.503 -16.381 1.00 85.50 105 ALA A C 1
ATOM 853 O O . ALA A 1 105 ? 14.271 1.355 -17.529 1.00 85.50 105 ALA A O 1
ATOM 854 N N . ILE A 1 106 ? 14.292 2.506 -15.605 1.00 86.31 106 ILE A N 1
ATOM 855 C CA . ILE A 1 106 ? 15.296 3.492 -16.047 1.00 86.31 106 ILE A CA 1
ATOM 856 C C . ILE A 1 106 ? 16.664 2.832 -16.266 1.00 86.31 106 ILE A C 1
ATOM 858 O O . ILE A 1 106 ? 17.360 3.151 -17.231 1.00 86.31 106 ILE A O 1
ATOM 862 N N . LEU A 1 107 ? 17.068 1.923 -15.375 1.00 83.56 107 LEU A N 1
ATOM 863 C CA . LEU A 1 107 ? 18.327 1.189 -15.514 1.00 83.56 107 LEU A CA 1
ATOM 864 C C . LEU A 1 107 ? 18.322 0.307 -16.765 1.00 83.56 107 LEU A C 1
ATOM 866 O O . LEU A 1 107 ? 19.303 0.291 -17.505 1.00 83.56 107 LEU A O 1
ATOM 870 N N . GLU A 1 108 ? 17.214 -0.383 -17.024 1.00 88.12 108 GLU A N 1
ATOM 871 C CA . GLU A 1 108 ? 17.036 -1.199 -18.226 1.00 88.12 108 GLU A CA 1
ATOM 872 C C . GLU A 1 108 ? 17.087 -0.353 -19.501 1.00 88.12 108 GLU A C 1
ATOM 874 O O . GLU A 1 108 ? 17.779 -0.718 -20.452 1.00 88.12 108 GLU A O 1
ATOM 879 N N . GLU A 1 109 ? 16.426 0.808 -19.516 1.00 89.81 109 GLU A N 1
ATOM 880 C CA . GLU A 1 109 ? 16.503 1.756 -20.631 1.00 89.81 109 GLU A CA 1
ATOM 881 C C . GLU A 1 109 ? 17.947 2.215 -20.880 1.00 89.81 109 GLU A C 1
ATOM 883 O O . GLU A 1 109 ? 18.421 2.192 -22.016 1.00 89.81 109 GLU A O 1
ATOM 888 N N . PHE A 1 110 ? 18.680 2.565 -19.821 1.00 88.62 110 PHE A N 1
ATOM 889 C CA . PHE A 1 110 ? 20.077 2.986 -19.924 1.00 88.62 110 PHE A CA 1
ATOM 890 C C . PHE A 1 110 ? 20.990 1.884 -20.479 1.00 88.62 110 PHE A C 1
ATOM 892 O O . PHE A 1 110 ? 21.811 2.152 -21.356 1.00 88.62 110 PHE A O 1
ATOM 899 N N . ILE A 1 111 ? 20.845 0.646 -19.997 1.00 89.19 111 ILE A N 1
ATOM 900 C CA . ILE A 1 111 ? 21.622 -0.502 -20.486 1.00 89.19 111 ILE A CA 1
ATOM 901 C C . ILE A 1 111 ? 21.330 -0.745 -21.968 1.00 89.19 111 ILE A C 1
ATOM 903 O O . ILE A 1 111 ? 22.263 -0.911 -22.751 1.00 89.19 111 ILE A O 1
ATOM 907 N N . ASN A 1 112 ? 20.058 -0.704 -22.368 1.00 84.25 112 ASN A N 1
ATOM 908 C CA . ASN A 1 112 ? 19.650 -0.930 -23.755 1.00 84.25 112 ASN A CA 1
ATOM 909 C C . ASN A 1 112 ? 20.150 0.154 -24.724 1.00 84.25 112 ASN A C 1
ATOM 911 O O . ASN A 1 112 ? 20.287 -0.121 -25.909 1.00 84.25 112 ASN A O 1
ATOM 915 N N . LEU A 1 113 ? 20.433 1.369 -24.245 1.00 84.12 113 LEU A N 1
ATOM 916 C CA . LEU A 1 113 ? 21.038 2.441 -25.050 1.00 84.12 113 LEU A CA 1
ATOM 917 C C . LEU A 1 113 ? 22.559 2.294 -25.223 1.00 84.12 113 LEU A C 1
ATOM 919 O O . LEU A 1 113 ? 23.143 2.963 -26.075 1.00 84.12 113 LEU A O 1
ATOM 923 N N . MET A 1 114 ? 23.204 1.472 -24.393 1.00 72.06 114 MET A N 1
ATOM 924 C CA . MET A 1 114 ? 24.659 1.272 -24.372 1.00 72.06 114 MET A CA 1
ATOM 925 C C . MET A 1 114 ? 25.112 0.031 -25.164 1.00 72.06 114 MET A C 1
ATOM 927 O O . MET A 1 114 ? 26.319 -0.180 -25.306 1.00 72.06 114 MET A O 1
ATO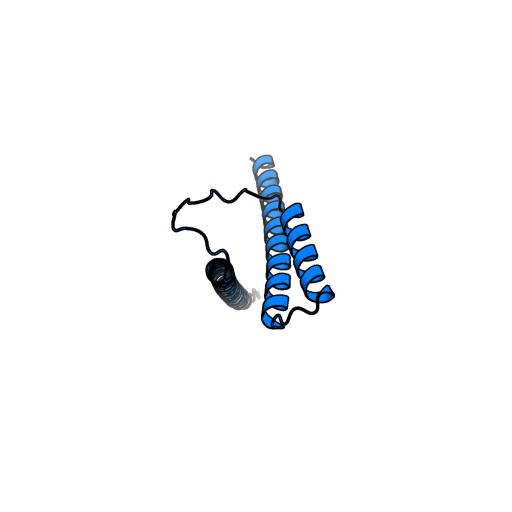M 931 N N . VAL A 1 115 ? 24.168 -0.776 -25.659 1.00 62.06 115 VAL A N 1
ATOM 932 C CA . VAL A 1 115 ? 24.377 -1.976 -26.495 1.00 62.06 115 VAL A CA 1
ATOM 933 C C . VAL A 1 115 ? 24.053 -1.657 -27.949 1.00 62.06 115 VAL A C 1
ATOM 935 O O . VAL A 1 115 ? 24.831 -2.100 -28.824 1.00 62.06 115 VAL A O 1
#

Sequence (115 aa):
MEILNNNFTSMYEETELEAFVSEEAELEAKIINLIEHLPIDDPLDSESEKEQEEIVKIGDAIIGLDNLIKYIQQNDLEITSSLIKELYSLKKYIIYLCNESKRQAILEEFINLMV

Secondary structure (DSSP, 8-state):
-------SSHHHHHHHHHHHHHHHHHHHHHHHHHHHTS-------------------HHHHHHHHHHHHHHHHHTT----HHHHHHHHHHHHHHHHHHHHHHHHHHHHHHHHH--

Organism: NCBI:txid60492

pLDDT: mean 70.48, std 17.81, range [40.16, 92.19]

Radius of gyration: 21.55 Å; chains: 1; bounding box: 80×31×44 Å

Foldseek 3Di:
DDDPDPPDDPPVVVVVVVVVVVVVVVLVVVVVVCVVPDPPPDPDDDDPDPPPPPDDDLVVVLVVLVVVLVVCVVVVPPDDPVVSVSSVVVSVVSVVVVVVVVVVVVVVVVVVVVD